Protein AF-A0A0F9SYS5-F1 (afdb_monomer)

Foldseek 3Di:
DDPPPPPDDDPVVVVVVVVPFDWDKDADPPVQQDDPPVPHLAHRFGMWTFTDDDPVQLVVLCVVQVVDPVSSLLSLLLSRTQDTPNHGDDPVVCRSVSNLVNGDPVVVVVSSVVSCVVPPDDPVVVVVVVVVDDDD

Secondary structure (DSSP, 8-state):
-------PPPHHHHHHHHHTS--EEEEPPGGGS-BTTBSTTPPP-SEEEE-PPPHHHHHHHHHHTTT-HHHHHHHHHHHHEEEETTEE--STTSHHHHHHHHS-HHHHHHHHHHHHHHHSPPHHHHHHHHHT----

Organism: NCBI:txid412755

Structure (mmCIF, N/CA/C/O backbone):
data_AF-A0A0F9SYS5-F1
#
_entry.id   AF-A0A0F9SYS5-F1
#
loop_
_atom_site.group_PDB
_atom_site.id
_atom_site.type_symbol
_atom_site.label_atom_id
_atom_site.label_alt_id
_atom_site.label_comp_id
_atom_site.label_asym_id
_atom_site.label_entity_id
_atom_site.label_seq_id
_atom_site.pdbx_PDB_ins_code
_atom_site.Cartn_x
_atom_site.Cartn_y
_atom_site.Cartn_z
_atom_site.occupancy
_atom_site.B_iso_or_equiv
_atom_site.auth_seq_id
_atom_site.auth_comp_id
_atom_site.auth_asym_id
_atom_site.auth_atom_id
_atom_site.pdbx_PDB_model_num
ATOM 1 N N . MET A 1 1 ? 9.905 25.099 32.622 1.00 42.09 1 MET A N 1
ATOM 2 C CA . MET A 1 1 ? 10.773 24.537 31.572 1.00 42.09 1 MET A CA 1
ATOM 3 C C . MET A 1 1 ? 10.284 23.122 31.366 1.00 42.09 1 MET A C 1
ATOM 5 O O . MET A 1 1 ? 10.475 22.310 32.256 1.00 42.09 1 MET A O 1
ATOM 9 N N . SER A 1 2 ? 9.485 22.895 30.324 1.00 46.66 2 SER A N 1
ATOM 10 C CA . SER A 1 2 ? 8.963 21.563 30.022 1.00 46.66 2 SER A CA 1
ATOM 11 C C . SER A 1 2 ? 10.102 20.717 29.480 1.00 46.66 2 SER A C 1
ATOM 13 O O . SER A 1 2 ? 10.680 21.074 28.455 1.00 46.66 2 SER A O 1
ATOM 15 N N . ASP A 1 3 ? 10.406 19.626 30.172 1.00 43.53 3 ASP A N 1
ATOM 16 C CA . ASP A 1 3 ? 11.254 18.565 29.654 1.00 43.53 3 ASP A CA 1
ATOM 17 C C . ASP A 1 3 ? 10.571 17.996 28.406 1.00 43.53 3 ASP A C 1
ATOM 19 O O . ASP A 1 3 ? 9.573 17.274 28.478 1.00 43.53 3 ASP A O 1
ATOM 23 N N . MET A 1 4 ? 11.076 18.394 27.237 1.00 43.03 4 MET A N 1
ATOM 24 C CA . MET A 1 4 ? 10.847 17.673 25.994 1.00 43.03 4 MET A CA 1
ATOM 25 C C . MET A 1 4 ? 11.467 16.294 26.192 1.00 43.03 4 MET A C 1
ATOM 27 O O . MET A 1 4 ? 12.683 16.137 26.117 1.00 43.03 4 MET A O 1
ATOM 31 N N . ILE A 1 5 ? 10.625 15.307 26.491 1.00 47.31 5 ILE A N 1
ATOM 32 C CA . ILE A 1 5 ? 11.006 13.903 26.406 1.00 47.31 5 ILE A CA 1
ATOM 33 C C . ILE A 1 5 ? 11.377 13.672 24.943 1.00 47.31 5 ILE A C 1
ATOM 35 O O . ILE A 1 5 ? 10.515 13.699 24.063 1.00 47.31 5 ILE A O 1
ATOM 39 N N . ASP A 1 6 ? 12.669 13.507 24.686 1.00 48.47 6 ASP A N 1
ATOM 40 C CA . ASP A 1 6 ? 13.177 13.039 23.407 1.00 48.47 6 ASP A CA 1
ATOM 41 C C . ASP A 1 6 ? 12.666 11.604 23.207 1.00 48.47 6 ASP A C 1
ATOM 43 O O . ASP A 1 6 ? 13.181 10.642 23.773 1.00 48.47 6 ASP A O 1
ATOM 47 N N . MET A 1 7 ? 11.547 11.481 22.489 1.00 48.03 7 MET A N 1
ATOM 48 C CA . MET A 1 7 ? 10.896 10.214 22.148 1.00 48.03 7 MET A CA 1
ATOM 49 C C . MET A 1 7 ? 11.448 9.641 20.837 1.00 48.03 7 MET A C 1
ATOM 51 O O . MET A 1 7 ? 10.697 9.025 20.077 1.00 48.03 7 MET A O 1
ATOM 55 N N . THR A 1 8 ? 12.726 9.856 20.521 1.00 57.19 8 THR A N 1
ATOM 56 C CA . THR A 1 8 ? 13.340 9.181 19.376 1.00 57.19 8 THR A CA 1
ATOM 57 C C . THR A 1 8 ? 13.521 7.692 19.706 1.00 57.19 8 THR A C 1
ATOM 59 O O . THR A 1 8 ? 14.192 7.341 20.678 1.00 57.19 8 THR A O 1
ATOM 62 N N . PRO A 1 9 ? 12.872 6.771 18.966 1.00 57.53 9 PRO A N 1
ATOM 63 C CA . PRO A 1 9 ? 13.038 5.34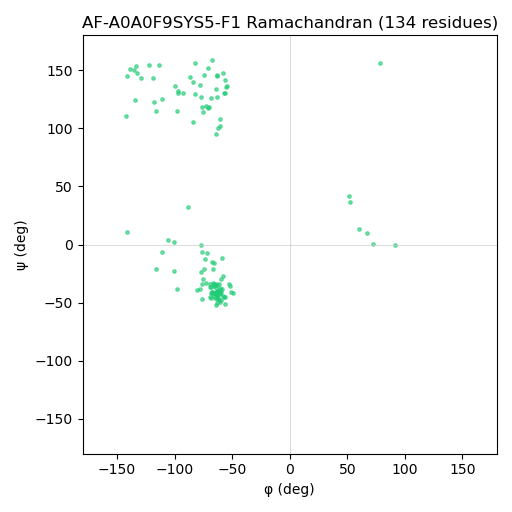5 19.213 1.00 57.53 9 PRO A CA 1
ATOM 64 C C . PRO A 1 9 ? 14.488 4.935 18.946 1.00 57.53 9 PRO A C 1
ATOM 66 O O . PRO A 1 9 ? 15.045 5.284 17.908 1.00 57.53 9 PRO A O 1
ATOM 69 N N . ASN A 1 10 ? 15.080 4.158 19.855 1.00 70.56 10 ASN A N 1
ATOM 70 C CA . ASN A 1 10 ? 16.386 3.538 19.643 1.00 70.56 10 ASN A CA 1
ATOM 71 C C . ASN A 1 10 ? 16.356 2.688 18.356 1.00 70.56 10 ASN A C 1
ATOM 73 O O . ASN A 1 10 ? 15.462 1.855 18.187 1.00 70.56 10 ASN A O 1
ATOM 77 N N . GLU A 1 11 ? 17.335 2.868 17.465 1.00 58.25 11 GLU A N 1
ATOM 78 C CA . GLU A 1 11 ? 17.442 2.160 16.178 1.00 58.25 11 GLU A CA 1
ATOM 79 C C . GLU A 1 11 ? 17.365 0.633 16.337 1.00 58.25 11 GLU A C 1
ATOM 81 O O . GLU A 1 11 ? 16.763 -0.054 15.511 1.00 58.25 11 GLU A O 1
ATOM 86 N N . ALA A 1 12 ? 17.894 0.094 17.442 1.00 58.75 12 ALA A N 1
ATOM 87 C CA . ALA A 1 12 ? 17.821 -1.333 17.751 1.00 58.75 12 ALA A CA 1
ATOM 88 C C . ALA A 1 12 ? 16.382 -1.823 18.010 1.00 58.75 12 ALA A C 1
ATOM 90 O O . ALA A 1 12 ? 16.028 -2.939 17.623 1.00 58.75 12 ALA A O 1
ATOM 91 N N . ASP A 1 13 ? 15.535 -0.996 18.626 1.00 60.88 13 ASP A N 1
ATOM 92 C CA . ASP A 1 13 ? 14.129 -1.327 18.877 1.00 60.88 13 ASP A CA 1
ATOM 93 C C . ASP A 1 13 ? 13.289 -1.209 17.605 1.00 60.88 13 ASP A C 1
ATOM 95 O O . ASP A 1 13 ? 12.375 -2.011 17.396 1.00 60.88 13 ASP A O 1
ATOM 99 N N . VAL A 1 14 ? 13.622 -0.261 16.724 1.00 62.66 14 VAL A N 1
ATOM 100 C CA . VAL A 1 14 ? 13.013 -0.150 15.390 1.00 62.66 14 VAL A CA 1
ATOM 101 C C . VAL A 1 14 ? 13.360 -1.382 14.557 1.00 62.66 14 VAL A C 1
ATOM 103 O O . VAL A 1 14 ? 12.454 -2.078 14.100 1.00 62.66 14 VAL A O 1
ATOM 106 N N . ALA A 1 15 ? 14.644 -1.732 14.457 1.00 60.44 15 ALA A N 1
ATOM 107 C CA . ALA A 1 15 ? 15.106 -2.900 13.706 1.00 60.44 15 ALA A CA 1
ATOM 108 C C . ALA A 1 15 ? 14.512 -4.215 14.243 1.00 60.44 15 ALA A C 1
ATOM 110 O O . ALA A 1 15 ? 14.110 -5.090 13.474 1.00 60.44 15 ALA A O 1
ATOM 111 N N . ARG A 1 16 ? 14.388 -4.353 15.570 1.00 60.09 16 ARG A N 1
ATOM 112 C CA . ARG A 1 16 ? 13.781 -5.536 16.198 1.00 60.09 16 ARG A CA 1
ATOM 113 C C . ARG A 1 16 ? 12.275 -5.627 15.948 1.00 60.09 16 ARG A C 1
ATOM 115 O O . ARG A 1 16 ? 11.758 -6.730 15.776 1.00 60.09 16 ARG A O 1
ATOM 122 N N . ARG A 1 17 ? 11.566 -4.493 15.923 1.00 62.50 17 ARG A N 1
ATOM 123 C CA . ARG A 1 17 ? 10.143 -4.442 15.546 1.00 62.50 17 ARG A CA 1
ATOM 124 C C . ARG A 1 17 ? 9.956 -4.779 14.073 1.00 62.50 17 ARG A C 1
ATOM 126 O O . ARG A 1 17 ? 9.054 -5.544 13.755 1.00 62.50 17 ARG A O 1
ATOM 133 N N . GLU A 1 18 ? 10.820 -4.281 13.193 1.00 65.44 18 GLU A N 1
ATOM 134 C CA . GLU A 1 18 ? 10.784 -4.625 11.769 1.00 65.44 18 GLU A CA 1
ATOM 135 C C . GLU A 1 18 ? 11.052 -6.114 11.519 1.00 65.44 18 GLU A C 1
ATOM 137 O O . GLU A 1 18 ? 10.336 -6.732 10.733 1.00 65.44 18 GLU A O 1
ATOM 142 N N . ALA A 1 19 ? 12.003 -6.719 12.237 1.00 64.62 19 ALA A N 1
ATOM 143 C CA . ALA A 1 19 ? 12.356 -8.133 12.087 1.00 64.62 19 ALA A CA 1
ATOM 144 C C . ALA A 1 19 ? 11.251 -9.117 12.524 1.00 64.62 19 ALA A C 1
ATOM 146 O O . ALA A 1 19 ? 11.260 -10.269 12.097 1.00 64.62 19 ALA A O 1
ATOM 147 N N . ASN A 1 20 ? 10.302 -8.681 13.359 1.00 76.50 20 ASN A N 1
ATOM 148 C CA . ASN A 1 20 ? 9.261 -9.540 13.935 1.00 76.50 20 ASN A CA 1
ATOM 149 C C . ASN A 1 20 ? 7.864 -9.340 13.325 1.00 76.50 20 ASN A C 1
ATOM 151 O O . ASN A 1 20 ? 6.902 -9.947 13.800 1.00 76.50 20 ASN A O 1
ATOM 155 N N . ARG A 1 21 ? 7.712 -8.497 12.298 1.00 87.00 21 ARG A N 1
ATOM 156 C CA . ARG A 1 21 ? 6.403 -8.271 11.667 1.00 87.00 21 ARG A CA 1
ATOM 157 C C . ARG A 1 21 ? 6.039 -9.408 10.722 1.00 87.00 21 ARG A C 1
ATOM 159 O O . ARG A 1 21 ? 6.858 -9.860 9.923 1.00 87.00 21 ARG A O 1
ATOM 166 N N . ALA A 1 22 ? 4.780 -9.835 10.786 1.00 92.56 22 ALA A N 1
ATOM 167 C CA . ALA A 1 22 ? 4.226 -10.760 9.812 1.00 92.56 22 ALA A CA 1
ATOM 168 C C . ALA A 1 22 ? 4.220 -10.103 8.424 1.00 92.56 22 ALA A C 1
ATOM 170 O O . ALA A 1 22 ? 3.693 -9.002 8.252 1.00 92.56 22 ALA A O 1
ATOM 171 N N . VAL A 1 23 ? 4.808 -10.785 7.438 1.00 95.56 23 VAL A N 1
ATOM 172 C CA . VAL A 1 23 ? 4.772 -10.363 6.036 1.00 95.56 23 VAL A CA 1
ATOM 173 C C . VAL A 1 23 ? 3.672 -11.137 5.320 1.00 95.56 23 VAL A C 1
ATOM 175 O O . VAL A 1 23 ? 3.754 -12.352 5.141 1.00 95.56 23 VAL A O 1
ATOM 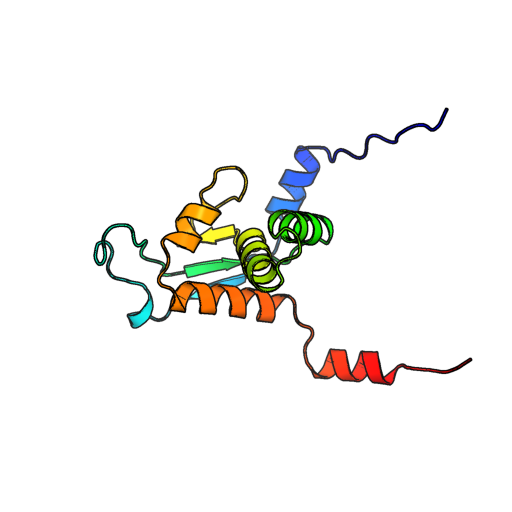178 N N . TYR A 1 24 ? 2.649 -10.419 4.877 1.00 97.38 24 TYR A N 1
ATOM 179 C CA . TYR A 1 24 ? 1.551 -10.939 4.078 1.00 97.38 24 TYR A CA 1
ATOM 180 C C . TYR A 1 24 ? 1.962 -10.954 2.604 1.00 97.38 24 TYR A C 1
ATOM 182 O O . TYR A 1 24 ? 2.048 -9.907 1.958 1.00 97.38 24 T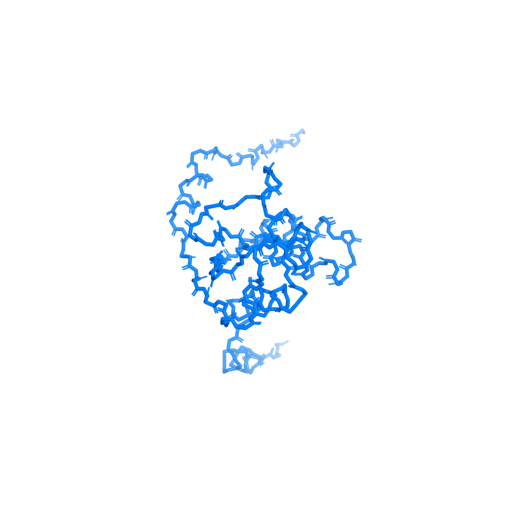YR A O 1
ATOM 190 N N . THR A 1 25 ? 2.251 -12.140 2.065 1.00 97.75 25 THR A N 1
ATOM 191 C CA . THR A 1 25 ? 2.701 -12.299 0.675 1.00 97.75 25 THR A CA 1
ATOM 192 C C . THR A 1 25 ? 1.541 -12.567 -0.280 1.00 97.75 25 THR A C 1
ATOM 194 O O . THR A 1 25 ? 0.764 -13.505 -0.096 1.00 97.75 25 THR A O 1
ATOM 197 N N . PHE A 1 26 ? 1.487 -11.809 -1.373 1.00 98.12 26 PHE A N 1
ATOM 198 C CA . PHE A 1 26 ? 0.506 -11.954 -2.446 1.00 98.12 26 PHE A CA 1
ATOM 199 C C . PHE A 1 26 ? 1.201 -12.283 -3.765 1.00 98.12 26 PHE A C 1
ATOM 201 O O . PHE A 1 26 ? 2.284 -11.773 -4.060 1.00 98.12 26 PHE A O 1
ATOM 208 N N . LYS A 1 27 ? 0.562 -13.127 -4.580 1.00 98.06 27 LYS A N 1
ATOM 209 C CA . LYS A 1 27 ? 1.025 -13.466 -5.932 1.00 98.06 27 LYS A CA 1
ATOM 210 C C . LYS A 1 27 ? 0.296 -12.613 -6.964 1.00 98.06 27 LYS A C 1
ATOM 212 O O . LYS A 1 27 ? -0.932 -12.547 -6.952 1.00 98.06 27 LYS A O 1
ATOM 217 N N . ILE A 1 28 ? 1.044 -12.028 -7.892 1.00 96.75 28 ILE A N 1
ATOM 218 C CA . ILE A 1 28 ? 0.486 -11.297 -9.029 1.00 96.75 28 ILE A CA 1
ATOM 219 C C . ILE A 1 28 ? 0.093 -12.299 -10.129 1.00 96.75 28 ILE A C 1
ATOM 221 O O . ILE A 1 28 ? 0.918 -13.141 -10.510 1.00 96.75 28 ILE A O 1
ATOM 225 N N . PRO A 1 29 ? -1.143 -12.239 -10.669 1.00 95.25 29 PRO A N 1
ATOM 226 C CA . PRO A 1 29 ? -1.564 -13.086 -11.783 1.00 95.25 29 PRO A CA 1
ATOM 227 C C . PRO A 1 29 ? -0.609 -12.972 -12.974 1.00 95.25 29 PRO A C 1
ATOM 229 O O . PRO A 1 29 ? -0.242 -11.865 -13.353 1.00 95.25 29 PRO A O 1
ATOM 232 N N . LYS A 1 30 ? -0.241 -14.098 -13.605 1.00 91.94 30 LYS A N 1
ATOM 233 C CA . LYS A 1 30 ? 0.791 -14.146 -14.665 1.00 91.94 30 LYS A CA 1
ATOM 234 C C . LYS A 1 30 ? 0.601 -13.101 -15.773 1.00 91.94 30 LYS A C 1
ATOM 236 O O . LYS A 1 30 ? 1.561 -12.461 -16.172 1.00 91.94 30 LYS A O 1
ATOM 241 N N . HIS A 1 31 ? -0.637 -12.887 -16.217 1.00 89.56 31 HIS A N 1
ATOM 242 C CA . HIS A 1 31 ? -0.978 -11.926 -17.274 1.00 89.56 31 HIS A CA 1
ATOM 243 C C . HIS A 1 31 ? -0.875 -10.443 -16.848 1.00 89.56 31 HIS A C 1
ATOM 245 O O . HIS A 1 31 ? -1.032 -9.557 -17.684 1.00 89.56 31 HIS A O 1
ATOM 251 N N . LEU A 1 32 ? -0.643 -10.166 -15.560 1.00 90.50 32 LEU A N 1
ATOM 252 C CA . LEU A 1 32 ? -0.453 -8.826 -14.991 1.00 90.50 32 LEU A CA 1
ATOM 253 C C . LEU A 1 32 ? 0.979 -8.574 -14.510 1.00 90.50 32 LEU A C 1
ATOM 255 O O . LEU A 1 32 ? 1.280 -7.450 -14.127 1.00 90.50 32 LEU A O 1
ATOM 259 N N . GLN A 1 33 ? 1.861 -9.580 -14.525 1.00 89.75 33 GLN A N 1
ATOM 260 C CA . GLN A 1 33 ? 3.230 -9.437 -14.007 1.00 89.75 33 GLN A CA 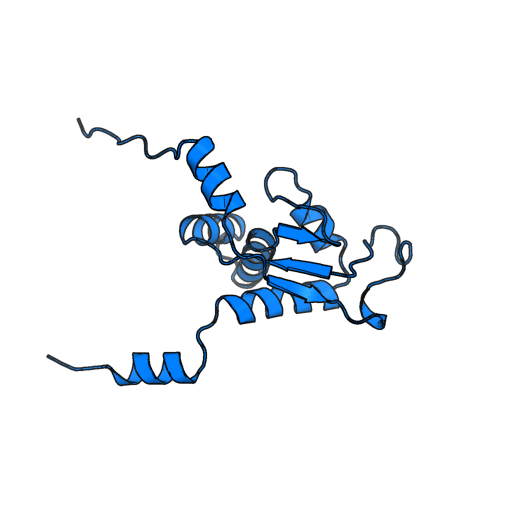1
ATOM 261 C C . GLN A 1 33 ? 4.078 -8.450 -14.821 1.00 89.75 33 GLN A C 1
ATOM 263 O O . GLN A 1 33 ? 5.107 -8.000 -14.328 1.00 89.75 33 GLN A O 1
ATOM 268 N N . GLY A 1 34 ? 3.636 -8.099 -16.032 1.00 74.38 34 GLY A N 1
ATOM 269 C CA . GLY A 1 34 ? 4.406 -7.326 -17.000 1.00 74.38 34 GLY A CA 1
ATOM 270 C C . GLY A 1 34 ? 5.438 -8.189 -17.726 1.00 74.38 34 GLY A C 1
ATOM 271 O O . GLY A 1 34 ? 5.862 -9.237 -17.235 1.00 74.38 34 GLY A O 1
ATOM 272 N N . GLU A 1 35 ? 5.836 -7.742 -18.912 1.00 67.69 35 GLU A N 1
ATOM 273 C CA . GLU A 1 35 ? 7.073 -8.192 -19.549 1.00 67.69 35 GLU A CA 1
ATOM 274 C C . GLU A 1 35 ? 8.208 -7.311 -19.025 1.00 67.69 35 GLU A C 1
ATOM 276 O O . GLU A 1 35 ? 7.993 -6.125 -18.772 1.00 67.69 35 GLU A O 1
ATOM 281 N N . THR A 1 36 ? 9.403 -7.875 -18.835 1.00 59.50 36 THR A N 1
ATOM 282 C CA . THR A 1 36 ? 10.545 -7.179 -18.215 1.00 59.50 36 THR A CA 1
ATOM 283 C C . THR A 1 36 ? 10.986 -5.909 -18.948 1.00 59.50 36 THR A C 1
ATOM 285 O O . THR A 1 36 ? 11.725 -5.132 -18.362 1.00 59.50 36 THR A O 1
ATOM 288 N N . ASP A 1 37 ? 10.505 -5.660 -20.172 1.00 56.09 37 ASP A N 1
ATOM 289 C CA . ASP A 1 37 ? 11.022 -4.599 -21.040 1.00 56.09 37 ASP A CA 1
ATOM 290 C C . ASP A 1 37 ? 9.945 -3.857 -21.856 1.00 56.09 37 ASP A C 1
ATOM 292 O O . ASP A 1 37 ? 10.286 -3.092 -22.760 1.00 56.09 37 ASP A O 1
ATOM 296 N N . ASN A 1 38 ? 8.644 -4.047 -21.577 1.00 48.78 38 ASN A N 1
ATOM 297 C CA . ASN A 1 38 ? 7.597 -3.438 -22.406 1.00 48.78 38 ASN A CA 1
ATOM 298 C C . ASN A 1 38 ? 6.369 -2.929 -21.617 1.00 48.78 38 ASN A C 1
ATOM 300 O O . ASN A 1 38 ? 5.571 -3.733 -21.122 1.00 48.78 38 ASN A O 1
ATOM 304 N N . PRO A 1 39 ? 6.149 -1.599 -21.527 1.00 56.91 39 PRO A N 1
ATOM 305 C CA . PRO A 1 39 ? 7.024 -0.503 -21.966 1.00 56.91 39 PRO A CA 1
ATOM 306 C C . PRO A 1 39 ? 8.327 -0.382 -21.143 1.00 56.91 39 PRO A C 1
ATOM 308 O O . PRO A 1 39 ? 8.362 -0.829 -19.992 1.00 56.91 39 PRO A O 1
ATOM 311 N N . PRO A 1 40 ? 9.377 0.261 -21.698 1.00 61.56 40 PRO A N 1
ATOM 312 C CA . PRO A 1 40 ? 10.644 0.478 -21.003 1.00 61.56 40 PRO A CA 1
ATOM 313 C C . PRO A 1 40 ? 10.437 1.195 -19.664 1.00 61.56 40 PRO A C 1
ATOM 315 O O . PRO A 1 40 ? 9.673 2.156 -19.565 1.00 61.56 40 PRO A O 1
ATOM 318 N N . GLY A 1 41 ? 11.122 0.706 -18.629 1.00 63.25 41 GLY A N 1
ATOM 319 C CA . GLY A 1 41 ? 11.038 1.235 -17.265 1.00 63.25 41 GLY A CA 1
ATOM 320 C C . GLY A 1 41 ? 9.987 0.570 -16.372 1.00 63.25 41 GLY A C 1
ATOM 321 O O . GLY A 1 41 ? 9.886 0.943 -15.203 1.00 63.25 41 GLY A O 1
ATOM 322 N N . ARG A 1 42 ? 9.225 -0.419 -16.868 1.00 72.69 42 ARG A N 1
ATOM 323 C CA . ARG A 1 42 ? 8.362 -1.233 -16.003 1.00 72.69 42 ARG A CA 1
ATOM 324 C C . ARG A 1 42 ? 9.116 -2.385 -15.361 1.00 72.69 42 ARG A C 1
ATOM 326 O O . ARG A 1 42 ? 9.922 -3.056 -15.993 1.00 72.69 42 ARG A O 1
ATOM 333 N N . ILE A 1 43 ? 8.810 -2.629 -14.094 1.00 81.81 43 ILE A N 1
ATOM 334 C CA . ILE A 1 43 ? 9.408 -3.710 -13.315 1.00 81.81 43 ILE A CA 1
ATOM 335 C C . ILE A 1 43 ? 8.451 -4.895 -13.347 1.00 81.81 43 ILE A C 1
ATOM 337 O O . ILE A 1 43 ? 7.261 -4.753 -13.060 1.00 81.81 43 ILE A O 1
ATOM 341 N N . ARG A 1 44 ? 8.975 -6.079 -13.674 1.00 90.12 44 ARG A N 1
ATOM 342 C CA . ARG A 1 44 ? 8.210 -7.320 -13.570 1.00 90.12 44 ARG A CA 1
ATOM 343 C C . ARG A 1 44 ? 7.987 -7.670 -12.099 1.00 90.12 44 ARG A C 1
ATOM 345 O O . ARG A 1 44 ? 8.951 -7.910 -11.371 1.00 90.12 44 ARG A O 1
ATOM 352 N N . ILE A 1 45 ? 6.729 -7.730 -11.667 1.00 92.88 45 ILE A N 1
ATOM 353 C CA . ILE A 1 45 ? 6.352 -8.042 -10.279 1.00 92.88 45 ILE A CA 1
ATOM 354 C C . ILE A 1 45 ? 5.561 -9.349 -10.255 1.00 92.88 45 ILE A C 1
ATOM 356 O O . ILE A 1 45 ? 4.453 -9.433 -10.777 1.00 92.88 45 ILE A O 1
ATOM 360 N N . GLU A 1 46 ? 6.134 -10.371 -9.630 1.00 95.75 46 GLU A N 1
ATOM 361 C CA . GLU A 1 46 ? 5.545 -11.697 -9.436 1.00 95.75 46 GLU A CA 1
ATOM 362 C C . GLU A 1 46 ? 4.910 -11.837 -8.052 1.00 95.75 46 GLU A C 1
ATOM 364 O O . GLU A 1 46 ? 3.847 -12.450 -7.915 1.00 95.75 46 GLU A O 1
ATOM 369 N N . THR A 1 47 ? 5.550 -11.264 -7.030 1.00 97.69 47 THR A N 1
ATOM 370 C CA . THR A 1 47 ? 5.062 -11.263 -5.649 1.00 97.69 47 THR A CA 1
ATOM 371 C C . THR A 1 47 ? 5.270 -9.912 -4.983 1.00 97.69 47 THR A C 1
ATOM 373 O O . THR A 1 47 ? 6.218 -9.187 -5.291 1.00 97.69 47 THR A O 1
ATOM 376 N N . VAL A 1 48 ? 4.390 -9.595 -4.038 1.00 98.00 48 VAL A N 1
ATOM 377 C CA . VAL A 1 48 ? 4.538 -8.460 -3.120 1.00 98.00 48 VAL A CA 1
ATOM 378 C C . VAL A 1 48 ? 4.332 -8.940 -1.689 1.00 98.00 48 VAL A C 1
ATOM 380 O O . VAL A 1 48 ? 3.513 -9.827 -1.451 1.00 98.00 48 VAL A O 1
ATOM 383 N N . GLY A 1 49 ? 5.084 -8.381 -0.748 1.00 97.88 49 GLY A N 1
ATOM 384 C CA . GLY A 1 49 ? 4.942 -8.623 0.685 1.00 97.88 49 GLY A CA 1
ATOM 385 C C . GLY A 1 49 ? 4.579 -7.329 1.393 1.00 97.88 49 GLY A C 1
ATOM 386 O O . GLY A 1 49 ? 5.304 -6.340 1.266 1.00 97.88 49 GLY A O 1
ATOM 387 N N . LEU A 1 50 ? 3.456 -7.337 2.107 1.00 97.75 50 LEU A N 1
ATOM 388 C CA . LEU A 1 50 ? 2.967 -6.197 2.875 1.00 97.75 50 LEU A CA 1
ATOM 389 C C . LEU A 1 50 ? 3.009 -6.498 4.375 1.00 97.75 50 LEU A C 1
ATOM 391 O O . LEU A 1 50 ? 2.936 -7.656 4.779 1.00 97.75 50 LEU A O 1
ATOM 395 N N . VAL A 1 51 ? 3.097 -5.456 5.190 1.00 96.12 51 VAL A N 1
ATOM 396 C CA . VAL A 1 51 ? 3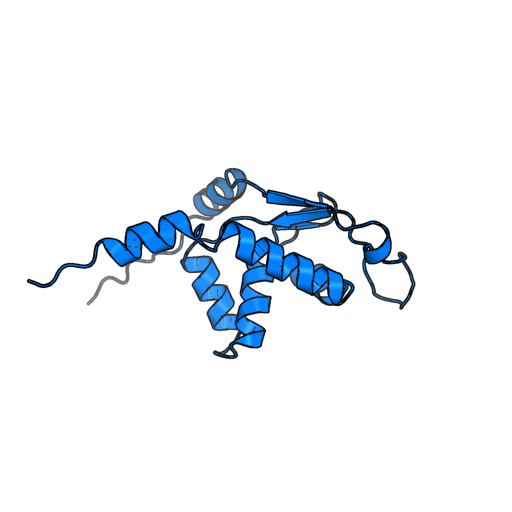.033 -5.531 6.656 1.00 96.12 51 VAL A CA 1
ATOM 397 C C . VAL A 1 51 ? 1.891 -4.662 7.184 1.00 96.12 51 VAL A C 1
ATOM 399 O O . VAL A 1 51 ? 1.493 -3.696 6.537 1.00 96.12 51 VAL A O 1
ATOM 402 N N . GLU A 1 52 ? 1.371 -4.995 8.364 1.00 95.06 52 GLU A N 1
ATOM 403 C CA . GLU A 1 52 ? 0.449 -4.121 9.106 1.00 95.06 52 GLU A CA 1
ATOM 404 C C . GLU A 1 52 ? 1.175 -2.886 9.604 1.00 95.06 52 GLU A C 1
ATOM 406 O O . GLU A 1 52 ? 2.184 -3.033 10.296 1.00 95.06 52 GLU A O 1
ATOM 411 N N . LEU A 1 53 ? 0.672 -1.697 9.285 1.00 93.62 53 LEU A N 1
ATOM 412 C CA . LEU A 1 53 ? 1.248 -0.431 9.713 1.00 93.62 53 LEU A CA 1
ATOM 413 C C . LEU A 1 53 ? 0.978 -0.136 11.185 1.00 93.62 53 LEU A C 1
ATOM 415 O O . LEU A 1 53 ? -0.073 -0.438 11.741 1.00 93.62 53 LEU A O 1
ATOM 419 N N . THR A 1 54 ? 1.946 0.517 11.811 1.00 91.94 54 THR A N 1
ATOM 420 C CA . THR A 1 54 ? 1.753 1.186 13.094 1.00 91.94 54 THR A CA 1
ATOM 421 C C . THR A 1 54 ? 1.136 2.567 12.876 1.00 91.94 54 THR A C 1
ATOM 423 O O . THR A 1 54 ? 1.355 3.191 11.839 1.00 91.94 54 THR A O 1
ATOM 426 N N . GLY A 1 55 ? 0.459 3.120 13.887 1.00 90.50 55 GLY A N 1
ATOM 427 C CA . GLY A 1 55 ? -0.124 4.467 13.775 1.00 90.50 55 GLY A CA 1
ATOM 428 C C . GLY A 1 55 ? 0.901 5.572 13.454 1.00 90.50 55 GLY A C 1
ATOM 429 O O . GLY A 1 55 ? 0.563 6.576 12.830 1.00 90.50 55 GLY A O 1
ATOM 430 N N . GLY A 1 56 ? 2.174 5.388 13.829 1.00 91.88 56 GLY A N 1
ATOM 431 C CA . GLY A 1 56 ? 3.255 6.307 13.455 1.00 91.88 56 GLY A CA 1
ATOM 432 C C . GLY A 1 56 ? 3.573 6.274 11.956 1.00 91.88 56 GLY A C 1
ATOM 433 O O . GLY A 1 56 ? 3.739 7.326 11.340 1.00 91.88 56 GLY A O 1
ATOM 434 N N . GLU A 1 57 ? 3.602 5.081 11.364 1.00 92.81 57 GLU A N 1
ATOM 435 C CA . GLU A 1 57 ? 3.805 4.883 9.923 1.00 92.81 57 GLU A CA 1
ATOM 436 C C . GLU A 1 57 ? 2.606 5.405 9.119 1.00 92.81 57 GLU A C 1
ATOM 438 O O . GLU A 1 57 ? 2.788 6.116 8.130 1.00 92.81 57 GLU A O 1
ATOM 443 N N . GLU A 1 58 ? 1.377 5.158 9.584 1.00 93.50 58 GLU A N 1
ATOM 444 C CA . GLU A 1 58 ? 0.159 5.708 8.970 1.00 93.50 58 GLU A CA 1
ATOM 445 C C . GLU A 1 58 ? 0.162 7.240 8.979 1.00 93.50 58 GLU A C 1
ATOM 447 O O . GLU A 1 58 ? -0.155 7.888 7.975 1.00 93.50 58 GLU A O 1
ATOM 452 N N . MET A 1 59 ? 0.582 7.840 10.096 1.00 92.88 59 MET A N 1
ATOM 453 C CA . MET A 1 59 ? 0.726 9.288 10.204 1.00 92.88 59 MET A CA 1
ATOM 454 C C . MET A 1 59 ? 1.813 9.816 9.261 1.00 92.88 59 MET A C 1
ATOM 456 O O . MET A 1 59 ? 1.618 10.853 8.623 1.00 92.88 59 MET A O 1
ATOM 460 N N . ALA A 1 60 ? 2.950 9.126 9.147 1.00 91.81 60 ALA A N 1
ATOM 461 C CA . ALA A 1 60 ? 4.028 9.506 8.235 1.00 91.81 60 ALA A CA 1
ATOM 462 C C . ALA A 1 60 ? 3.597 9.418 6.759 1.00 91.81 60 ALA A C 1
ATOM 464 O O . ALA A 1 60 ? 3.894 10.323 5.974 1.00 91.81 60 ALA A O 1
ATOM 465 N N . ALA A 1 61 ? 2.860 8.372 6.382 1.00 92.88 61 ALA A N 1
ATOM 466 C CA . ALA A 1 61 ? 2.258 8.225 5.058 1.00 92.88 61 ALA A CA 1
ATOM 467 C C . ALA A 1 61 ? 1.235 9.336 4.769 1.00 92.88 61 ALA A C 1
ATOM 469 O O . ALA A 1 61 ? 1.302 9.998 3.734 1.00 92.88 61 ALA A O 1
ATOM 470 N N . THR A 1 62 ? 0.348 9.621 5.723 1.00 92.50 62 THR A N 1
ATOM 471 C CA . THR A 1 62 ? -0.658 10.688 5.597 1.00 92.50 62 THR A CA 1
ATOM 472 C C . THR A 1 62 ? -0.011 12.067 5.436 1.00 92.50 62 THR A C 1
ATOM 474 O O . THR A 1 62 ? -0.451 12.871 4.615 1.00 92.50 62 THR A O 1
ATOM 477 N N . LYS A 1 63 ? 1.081 12.339 6.166 1.00 93.19 63 LYS A N 1
ATOM 478 C CA . LYS A 1 63 ? 1.855 13.584 6.026 1.00 93.19 63 LYS A CA 1
ATOM 479 C C . LYS A 1 63 ? 2.465 13.736 4.631 1.00 93.19 63 LYS A C 1
ATOM 481 O O . LYS A 1 63 ? 2.402 14.831 4.075 1.00 93.19 63 LYS A O 1
ATOM 486 N N . ARG A 1 64 ? 3.011 12.660 4.047 1.00 93.25 64 ARG A N 1
ATOM 487 C CA . ARG A 1 64 ? 3.538 12.674 2.666 1.00 93.25 64 ARG A CA 1
ATOM 488 C C . ARG A 1 64 ? 2.466 13.002 1.631 1.00 93.25 64 ARG A C 1
ATOM 490 O O . ARG A 1 64 ? 2.761 13.687 0.661 1.00 93.25 64 ARG A O 1
ATOM 497 N N . ALA A 1 65 ? 1.229 12.577 1.870 1.00 93.94 65 ALA A N 1
ATOM 498 C CA . ALA A 1 65 ? 0.104 12.832 0.979 1.00 93.94 65 ALA A CA 1
ATOM 499 C C . ALA A 1 65 ? -0.456 14.265 1.035 1.00 93.94 65 ALA A C 1
ATOM 501 O O . ALA A 1 65 ? -1.333 14.595 0.243 1.00 93.94 65 ALA A O 1
ATOM 502 N N . GLN A 1 66 ? 0.011 15.121 1.953 1.00 92.88 66 GLN A N 1
ATOM 503 C CA . GLN A 1 66 ? -0.399 16.532 2.048 1.00 92.88 66 GLN A CA 1
ATOM 504 C C . GLN A 1 66 ? -1.929 16.751 2.103 1.00 92.88 66 GLN A C 1
ATOM 506 O O . GLN A 1 66 ? -2.443 17.733 1.573 1.00 92.88 66 GLN A O 1
ATOM 511 N N . ASN A 1 67 ? -2.659 15.856 2.780 1.00 84.31 67 ASN A N 1
ATOM 512 C CA . ASN A 1 67 ? -4.131 15.829 2.867 1.00 84.31 67 ASN A CA 1
ATOM 513 C C . ASN A 1 67 ? -4.879 15.519 1.554 1.00 84.31 67 ASN A C 1
ATOM 515 O O . ASN A 1 67 ? -6.107 15.614 1.525 1.00 84.31 67 ASN A O 1
ATOM 519 N N . ASP A 1 68 ? -4.194 15.107 0.486 1.00 94.38 68 ASP A N 1
ATOM 520 C CA . ASP A 1 68 ? -4.857 14.544 -0.689 1.00 94.38 68 ASP A CA 1
ATOM 521 C C . ASP A 1 68 ? -5.293 13.101 -0.385 1.00 94.38 68 ASP A C 1
ATOM 523 O O . ASP A 1 68 ? -4.476 12.228 -0.087 1.00 94.38 68 ASP A O 1
ATOM 527 N N . LEU A 1 69 ? -6.604 12.848 -0.436 1.00 89.56 69 LEU A N 1
ATOM 528 C CA . LEU A 1 69 ? -7.185 11.546 -0.091 1.00 89.56 69 LEU A CA 1
ATOM 529 C C . LEU A 1 69 ? -6.730 10.425 -1.033 1.00 89.56 69 LEU A C 1
ATOM 531 O O . LEU A 1 69 ? -6.585 9.281 -0.601 1.00 89.56 69 LEU A O 1
ATOM 535 N N . ILE A 1 70 ? -6.522 10.732 -2.313 1.00 89.94 70 ILE A N 1
ATOM 536 C CA . ILE A 1 70 ? -6.100 9.750 -3.313 1.00 89.94 70 ILE A CA 1
ATOM 537 C C . ILE A 1 70 ? -4.613 9.451 -3.119 1.00 89.94 70 ILE A C 1
ATOM 539 O O . ILE A 1 70 ? -4.231 8.281 -3.037 1.00 89.94 70 ILE A O 1
ATOM 543 N N . ALA A 1 71 ? -3.786 10.487 -2.973 1.00 92.69 71 ALA A N 1
ATOM 544 C CA . ALA A 1 71 ? -2.371 10.337 -2.650 1.00 92.69 71 ALA A CA 1
ATOM 545 C C . ALA A 1 71 ? -2.183 9.584 -1.325 1.00 92.69 71 ALA A C 1
ATOM 547 O O . ALA A 1 71 ? -1.330 8.707 -1.240 1.00 92.69 71 ALA A O 1
ATOM 548 N N . GLY A 1 72 ? -3.040 9.834 -0.331 1.00 94.44 72 GLY A N 1
ATOM 549 C CA . GLY A 1 72 ? -3.026 9.159 0.968 1.00 94.44 72 GLY A CA 1
ATOM 550 C C . GLY A 1 72 ? -3.130 7.647 0.845 1.00 94.44 72 GLY A C 1
ATOM 551 O O . GLY A 1 72 ? -2.341 6.922 1.445 1.00 94.44 72 GLY A O 1
ATOM 552 N N . GLN A 1 73 ? -4.039 7.155 0.002 1.00 93.81 73 GLN A N 1
ATOM 553 C CA . GLN A 1 73 ? -4.175 5.714 -0.222 1.00 93.81 73 GLN A CA 1
ATOM 554 C C . GLN A 1 73 ? -2.937 5.105 -0.888 1.00 93.81 73 GLN A C 1
ATOM 556 O O . GLN A 1 73 ? -2.574 3.969 -0.579 1.00 93.81 73 GLN A O 1
ATOM 561 N N . PHE A 1 74 ? -2.278 5.845 -1.783 1.00 95.62 74 PHE A N 1
ATOM 562 C CA . PHE A 1 74 ? -1.020 5.400 -2.377 1.00 95.62 74 PHE A CA 1
ATOM 563 C C . PHE A 1 74 ? 0.115 5.382 -1.355 1.00 95.62 74 PHE A C 1
ATOM 565 O O . PHE A 1 74 ? 0.831 4.388 -1.274 1.00 95.62 74 PHE A O 1
ATOM 572 N N . GLU A 1 75 ? 0.269 6.438 -0.558 1.00 96.56 75 GLU A N 1
ATOM 573 C CA . GLU A 1 75 ? 1.323 6.517 0.456 1.00 96.56 75 GLU A CA 1
ATOM 574 C C . GLU A 1 75 ? 1.166 5.440 1.534 1.00 96.56 75 GLU A C 1
ATOM 576 O O . GLU A 1 75 ? 2.160 4.826 1.913 1.00 96.56 75 GLU A O 1
ATOM 581 N N . LEU A 1 76 ? -0.063 5.145 1.972 1.00 96.56 76 LEU A N 1
ATOM 582 C CA . LEU A 1 76 ? -0.340 4.060 2.921 1.00 96.56 76 LEU A CA 1
ATOM 583 C C . LEU A 1 76 ? 0.030 2.689 2.339 1.00 96.56 76 LEU A C 1
ATOM 585 O O . LEU A 1 76 ? 0.728 1.903 2.978 1.00 96.56 76 LEU A O 1
ATOM 589 N N . ALA A 1 77 ? -0.375 2.416 1.096 1.00 97.25 77 ALA A N 1
ATOM 590 C CA . ALA A 1 77 ? -0.038 1.161 0.430 1.00 97.25 77 ALA A CA 1
ATOM 591 C C . ALA A 1 77 ? 1.478 1.009 0.205 1.00 97.25 77 ALA A C 1
ATOM 593 O O . ALA A 1 77 ? 2.012 -0.090 0.353 1.00 97.25 77 ALA A O 1
ATOM 594 N N . LYS A 1 78 ? 2.176 2.104 -0.127 1.00 96.94 78 LYS A N 1
ATOM 595 C CA . LYS A 1 78 ? 3.639 2.140 -0.261 1.00 96.94 78 LYS A CA 1
ATOM 596 C C . LYS A 1 78 ? 4.339 1.912 1.074 1.00 96.94 78 LYS A C 1
ATOM 598 O O . LYS A 1 78 ? 5.269 1.121 1.129 1.00 96.94 78 LYS A O 1
ATOM 603 N N . GLU A 1 79 ? 3.880 2.551 2.144 1.00 96.25 79 GLU A N 1
ATOM 604 C CA . GLU A 1 79 ? 4.471 2.379 3.474 1.00 96.25 79 GLU A CA 1
ATOM 605 C C . GLU A 1 79 ? 4.334 0.939 3.986 1.00 96.25 79 GLU A C 1
ATOM 607 O O . GLU A 1 79 ? 5.234 0.402 4.637 1.00 96.25 79 GLU A O 1
ATOM 612 N N . ALA A 1 80 ? 3.223 0.282 3.645 1.00 96.69 80 ALA A N 1
ATOM 613 C CA . ALA A 1 80 ? 2.997 -1.119 3.979 1.00 96.69 80 ALA A CA 1
ATOM 614 C C . ALA A 1 80 ? 3.825 -2.083 3.117 1.00 96.69 80 ALA A C 1
ATOM 616 O O . ALA A 1 80 ? 4.024 -3.232 3.514 1.00 96.69 80 ALA A O 1
ATOM 617 N N . LEU A 1 81 ? 4.303 -1.659 1.943 1.00 97.00 81 LEU A N 1
ATOM 618 C CA . LEU A 1 81 ? 5.048 -2.506 1.016 1.00 97.00 81 LEU A CA 1
ATOM 619 C C . LEU A 1 81 ? 6.474 -2.729 1.528 1.00 97.00 81 LEU A C 1
ATOM 621 O O . LEU A 1 81 ? 7.283 -1.808 1.575 1.00 97.00 81 LEU A O 1
ATOM 625 N N . ARG A 1 82 ? 6.795 -3.979 1.876 1.00 95.75 82 ARG A N 1
ATOM 626 C CA . ARG A 1 82 ? 8.092 -4.351 2.460 1.00 95.75 82 ARG A CA 1
ATOM 627 C C . ARG A 1 82 ? 8.909 -5.289 1.586 1.00 95.75 82 ARG A C 1
ATOM 629 O O . ARG A 1 82 ? 10.121 -5.379 1.757 1.00 95.75 82 ARG A O 1
ATOM 636 N N . GLN A 1 83 ? 8.265 -6.001 0.660 1.00 97.12 83 GLN A N 1
ATOM 637 C CA . GLN A 1 83 ? 8.952 -6.898 -0.266 1.00 97.12 83 GLN A CA 1
ATOM 638 C C . GLN A 1 83 ? 8.357 -6.862 -1.673 1.00 97.12 83 GLN A C 1
ATOM 640 O O . GLN A 1 83 ? 7.141 -6.791 -1.846 1.00 97.12 83 GLN A O 1
ATOM 645 N N . VAL A 1 84 ? 9.219 -7.011 -2.678 1.00 96.19 84 VAL A N 1
ATOM 646 C CA . VAL A 1 84 ? 8.863 -7.208 -4.089 1.00 96.19 84 VAL A CA 1
ATOM 647 C C . VAL A 1 84 ? 9.724 -8.336 -4.647 1.00 96.19 84 VAL A C 1
ATOM 649 O O . VAL A 1 84 ? 10.947 -8.295 -4.543 1.00 96.19 84 VAL A O 1
ATOM 652 N N . ASN A 1 85 ? 9.105 -9.374 -5.215 1.00 95.25 85 ASN A N 1
ATOM 653 C CA . ASN A 1 85 ? 9.795 -10.588 -5.681 1.00 95.25 85 ASN A CA 1
ATOM 654 C C . ASN A 1 85 ? 10.713 -11.201 -4.605 1.00 95.25 85 ASN A C 1
ATOM 656 O O . ASN A 1 85 ? 11.844 -11.599 -4.887 1.00 95.25 85 ASN A O 1
ATOM 660 N N . ASN A 1 86 ? 10.232 -11.232 -3.357 1.00 92.69 86 ASN A N 1
ATOM 661 C CA . ASN A 1 86 ? 10.963 -11.675 -2.160 1.00 92.69 86 ASN A CA 1
ATOM 662 C C . ASN A 1 86 ? 12.235 -10.866 -1.834 1.00 92.69 86 ASN A C 1
ATOM 664 O O . ASN A 1 86 ? 13.039 -11.298 -1.010 1.00 92.69 86 ASN A O 1
ATOM 668 N N . LYS A 1 87 ? 12.431 -9.700 -2.460 1.00 93.94 87 LYS A N 1
ATOM 669 C CA . LYS A 1 87 ? 13.501 -8.758 -2.119 1.00 93.94 87 LYS A CA 1
ATOM 670 C C . LYS A 1 87 ? 12.939 -7.643 -1.242 1.00 93.94 87 LYS A C 1
ATOM 672 O O . LYS A 1 87 ? 11.846 -7.165 -1.550 1.00 93.94 87 LYS A O 1
ATOM 677 N N . PRO A 1 88 ? 13.643 -7.240 -0.173 1.00 94.62 88 PRO A N 1
ATOM 678 C CA . PRO A 1 88 ? 13.202 -6.138 0.666 1.00 94.62 88 PRO A CA 1
ATOM 679 C C . PRO A 1 88 ? 13.157 -4.834 -0.134 1.00 94.62 88 PRO A C 1
ATOM 681 O O . PRO A 1 88 ? 13.984 -4.615 -1.020 1.00 94.62 88 PRO A O 1
ATOM 684 N N . VAL A 1 89 ? 12.178 -3.995 0.188 1.00 95.19 89 VAL A N 1
ATOM 685 C CA . VAL A 1 89 ? 12.072 -2.613 -0.282 1.00 95.19 89 VAL A CA 1
ATOM 686 C C . VAL A 1 89 ? 11.767 -1.711 0.907 1.00 95.19 89 VAL A C 1
ATOM 688 O O . VAL A 1 89 ? 11.099 -2.126 1.859 1.00 95.19 89 VAL A O 1
ATOM 691 N N . HIS A 1 90 ? 12.260 -0.482 0.849 1.00 91.44 90 HIS A N 1
ATOM 692 C CA . HIS A 1 90 ? 12.113 0.513 1.897 1.00 91.44 90 HIS A CA 1
ATOM 693 C C . HIS A 1 90 ? 11.699 1.876 1.332 1.00 91.44 90 HIS A C 1
ATOM 695 O O . HIS A 1 90 ? 11.947 2.211 0.173 1.00 91.44 90 HIS A O 1
ATOM 701 N N . SER A 1 91 ? 11.031 2.675 2.163 1.00 88.00 91 SER A N 1
ATOM 702 C CA . SER A 1 91 ? 10.665 4.051 1.819 1.00 88.00 91 SER A CA 1
ATOM 703 C C . SER A 1 91 ? 11.863 5.004 1.895 1.00 88.00 91 SER A C 1
ATOM 705 O O . SER A 1 91 ? 11.930 5.961 1.130 1.00 88.00 91 SER A O 1
ATOM 707 N N . TRP A 1 92 ? 12.840 4.733 2.768 1.00 86.44 92 TRP A N 1
ATOM 708 C CA . TRP A 1 92 ? 13.994 5.612 2.994 1.00 86.44 92 TRP A CA 1
ATOM 709 C C . TRP A 1 92 ? 15.076 5.541 1.901 1.00 86.44 92 TRP A C 1
ATOM 711 O O . TRP A 1 92 ? 15.817 6.507 1.738 1.00 86.44 92 TRP A O 1
ATOM 721 N N . ASP A 1 93 ? 15.170 4.442 1.142 1.00 89.56 93 ASP A N 1
ATOM 722 C CA . ASP A 1 93 ? 16.123 4.284 0.027 1.00 89.56 93 ASP A CA 1
ATOM 723 C C . ASP A 1 93 ? 15.484 4.512 -1.356 1.00 89.56 93 ASP A C 1
ATOM 725 O O . ASP A 1 93 ? 16.144 4.360 -2.385 1.00 89.56 93 ASP A O 1
ATOM 729 N N . GLY A 1 94 ? 14.192 4.863 -1.394 1.00 90.62 94 GLY A N 1
ATOM 730 C CA . GLY A 1 94 ? 13.426 5.078 -2.623 1.00 90.62 94 GLY A CA 1
ATOM 731 C C . GLY A 1 94 ? 13.073 3.803 -3.401 1.00 90.62 94 GLY A C 1
ATOM 732 O O . GLY A 1 94 ? 12.406 3.890 -4.437 1.00 90.62 94 GLY A O 1
ATOM 733 N N . SER A 1 95 ? 13.457 2.612 -2.927 1.00 94.25 95 SER A N 1
ATOM 734 C CA . SER A 1 95 ? 13.175 1.350 -3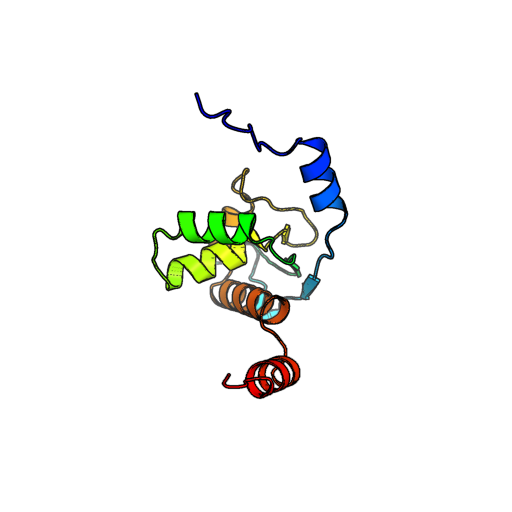.626 1.00 94.25 95 SER A CA 1
ATOM 735 C C . SER A 1 95 ? 11.679 1.027 -3.674 1.00 94.25 95 SER A C 1
ATOM 737 O O . SER A 1 95 ? 11.201 0.493 -4.680 1.00 94.25 95 SER A O 1
ATOM 739 N N . VAL A 1 96 ? 10.913 1.412 -2.643 1.00 95.69 96 VAL A N 1
ATOM 740 C CA . VAL A 1 96 ? 9.442 1.320 -2.649 1.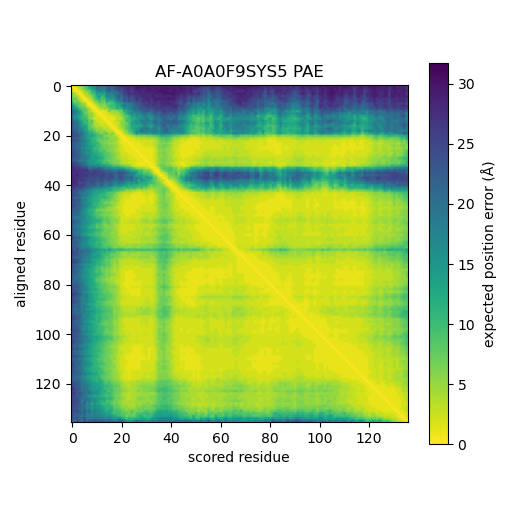00 95.69 96 VAL A CA 1
ATOM 741 C C . VAL A 1 96 ? 8.846 2.171 -3.766 1.00 95.69 96 VAL A C 1
ATOM 743 O O . VAL A 1 96 ? 8.008 1.680 -4.521 1.00 95.69 96 VAL A O 1
ATOM 746 N N . ASP A 1 97 ? 9.284 3.424 -3.910 1.00 94.31 97 ASP A N 1
ATOM 747 C CA . ASP A 1 97 ? 8.766 4.320 -4.946 1.00 94.31 97 ASP A CA 1
ATOM 748 C C . ASP A 1 97 ? 9.133 3.822 -6.343 1.00 94.31 97 ASP A C 1
ATOM 750 O O . ASP A 1 97 ? 8.286 3.819 -7.239 1.00 94.31 97 ASP A O 1
ATOM 754 N N . GLN A 1 98 ? 10.363 3.339 -6.527 1.00 92.56 98 GLN A N 1
ATOM 755 C CA . GLN A 1 98 ? 10.796 2.746 -7.788 1.00 92.56 98 GLN A CA 1
ATOM 756 C C . GLN A 1 98 ? 9.937 1.527 -8.152 1.00 92.56 98 GLN A C 1
ATOM 758 O O . GLN A 1 98 ? 9.436 1.439 -9.276 1.00 92.56 98 GLN A O 1
ATOM 763 N N . ALA A 1 99 ? 9.720 0.611 -7.204 1.00 93.62 99 ALA A N 1
ATOM 764 C CA . ALA A 1 99 ? 8.906 -0.578 -7.423 1.00 93.62 99 ALA A CA 1
ATOM 765 C C . ALA A 1 99 ? 7.437 -0.234 -7.702 1.00 93.62 99 ALA A C 1
ATOM 767 O O . ALA A 1 99 ? 6.843 -0.758 -8.646 1.00 93.62 99 ALA A O 1
ATOM 768 N N . PHE A 1 100 ? 6.850 0.665 -6.911 1.00 94.12 100 PHE A N 1
ATOM 769 C CA . PHE A 1 100 ? 5.440 1.023 -7.015 1.00 94.12 100 PHE A CA 1
ATOM 770 C C . PHE A 1 100 ? 5.142 1.808 -8.300 1.00 94.12 100 PHE A C 1
ATOM 772 O O . PHE A 1 100 ? 4.196 1.487 -9.027 1.00 94.12 100 PHE A O 1
ATOM 779 N N . ASN A 1 101 ? 5.972 2.797 -8.638 1.00 91.94 101 ASN A N 1
ATOM 780 C CA . ASN A 1 101 ? 5.792 3.611 -9.843 1.00 91.94 101 ASN A CA 1
ATOM 781 C C . ASN A 1 101 ? 6.129 2.831 -11.122 1.00 91.94 101 ASN A C 1
ATOM 783 O O . ASN A 1 101 ? 5.457 3.016 -12.140 1.00 91.94 101 ASN A O 1
ATOM 787 N N . GLY A 1 102 ? 7.102 1.915 -11.052 1.00 90.12 102 GLY A N 1
ATOM 788 C CA . GLY A 1 102 ? 7.462 1.002 -12.139 1.00 90.12 102 GLY A CA 1
ATOM 789 C C . GLY A 1 102 ? 6.456 -0.133 -12.374 1.00 90.12 102 GLY A C 1
ATOM 790 O O . GLY A 1 102 ? 6.523 -0.805 -13.403 1.00 90.12 102 GLY A O 1
ATOM 791 N N . ALA A 1 103 ? 5.512 -0.365 -11.459 1.00 91.00 103 ALA A N 1
ATOM 792 C CA . ALA A 1 103 ? 4.490 -1.396 -11.614 1.00 91.00 103 ALA A CA 1
ATOM 793 C C . ALA A 1 103 ? 3.446 -1.038 -12.692 1.00 91.00 103 ALA A C 1
ATOM 795 O O . ALA A 1 103 ? 3.121 0.132 -12.918 1.00 91.00 103 ALA A O 1
ATOM 796 N N . ASP A 1 104 ? 2.844 -2.055 -13.324 1.00 91.25 104 ASP A N 1
ATOM 797 C CA . ASP A 1 104 ? 1.631 -1.862 -14.133 1.00 91.25 104 ASP A CA 1
ATOM 798 C C . ASP A 1 104 ? 0.531 -1.196 -13.274 1.00 91.25 104 ASP A C 1
ATOM 800 O O . ASP A 1 104 ? 0.380 -1.549 -12.098 1.00 91.25 104 ASP A O 1
ATOM 804 N N . PRO A 1 105 ? -0.272 -0.260 -13.819 1.00 91.94 105 PRO A N 1
ATOM 805 C CA . PRO A 1 105 ? -1.335 0.394 -13.056 1.00 91.94 105 PRO A CA 1
ATOM 806 C C . PRO A 1 105 ? -2.287 -0.584 -12.354 1.00 91.94 105 PRO A C 1
ATOM 808 O O . PRO A 1 105 ? -2.703 -0.328 -11.226 1.00 91.94 105 PRO A O 1
ATOM 811 N N . ARG A 1 106 ? -2.583 -1.734 -12.974 1.00 93.88 106 ARG A N 1
ATOM 812 C CA . ARG A 1 106 ? -3.433 -2.775 -12.378 1.00 93.88 106 ARG A CA 1
ATOM 813 C C . ARG A 1 106 ? -2.741 -3.462 -11.206 1.00 93.88 106 ARG A C 1
ATOM 815 O O . ARG A 1 106 ? -3.405 -3.811 -10.237 1.00 93.88 106 ARG A O 1
ATOM 822 N N . VAL A 1 107 ? -1.418 -3.623 -11.260 1.00 94.88 107 VAL A N 1
ATOM 823 C CA . VAL A 1 107 ? -0.630 -4.144 -10.134 1.00 94.88 107 VAL A CA 1
ATOM 824 C C . VAL A 1 107 ? -0.635 -3.152 -8.974 1.00 94.88 107 VAL A C 1
ATOM 826 O O . VAL A 1 107 ? -0.850 -3.575 -7.842 1.00 94.88 107 VAL A O 1
ATOM 829 N N . ARG A 1 108 ? -0.522 -1.839 -9.227 1.00 95.31 108 ARG A N 1
ATOM 830 C CA . ARG A 1 108 ? -0.702 -0.825 -8.168 1.00 95.31 108 ARG A CA 1
ATOM 831 C C . ARG A 1 108 ? -2.070 -0.939 -7.499 1.00 95.31 108 ARG A C 1
ATOM 833 O O . ARG A 1 108 ? -2.145 -0.955 -6.274 1.00 95.31 108 ARG A O 1
ATOM 840 N N . THR A 1 109 ? -3.139 -1.093 -8.282 1.00 95.94 109 THR A N 1
ATOM 841 C CA . THR A 1 109 ? -4.487 -1.324 -7.739 1.00 95.94 109 THR A CA 1
ATOM 842 C C . THR A 1 109 ? -4.558 -2.602 -6.895 1.00 95.94 109 THR A C 1
ATOM 844 O O . THR A 1 109 ? -5.170 -2.591 -5.830 1.00 95.94 109 THR A O 1
ATOM 847 N N . LEU A 1 110 ? -3.909 -3.694 -7.317 1.00 97.56 110 LEU A N 1
ATOM 848 C CA . LEU A 1 110 ? -3.833 -4.921 -6.515 1.00 97.56 110 LEU A CA 1
ATOM 849 C C . LEU A 1 110 ? -3.095 -4.704 -5.189 1.00 97.56 110 LEU A C 1
ATOM 851 O O . LEU A 1 110 ? -3.563 -5.195 -4.166 1.00 97.56 110 LEU A O 1
ATOM 855 N N . ILE A 1 111 ? -1.992 -3.949 -5.184 1.00 97.38 111 ILE A N 1
ATOM 856 C CA . ILE A 1 111 ? -1.248 -3.612 -3.960 1.00 97.38 111 ILE A CA 1
ATOM 857 C C . ILE A 1 111 ? -2.125 -2.784 -3.009 1.00 97.38 111 ILE A C 1
ATOM 859 O O . ILE A 1 111 ? -2.201 -3.096 -1.823 1.00 97.38 111 ILE A O 1
ATOM 863 N N . MET A 1 112 ? -2.853 -1.786 -3.520 1.00 97.38 112 MET A N 1
ATOM 864 C CA . MET A 1 112 ? -3.794 -0.998 -2.711 1.00 97.38 112 MET A CA 1
ATOM 865 C C . MET A 1 112 ? -4.910 -1.862 -2.110 1.00 97.38 112 MET A C 1
ATOM 867 O O . MET A 1 112 ? -5.262 -1.704 -0.943 1.00 97.38 112 MET A O 1
ATOM 871 N N . ASN A 1 113 ? -5.455 -2.803 -2.883 1.00 97.00 113 ASN A N 1
ATOM 872 C CA . ASN A 1 113 ? -6.478 -3.725 -2.390 1.00 97.00 113 ASN A CA 1
ATOM 873 C C . ASN A 1 113 ? -5.916 -4.709 -1.356 1.00 97.00 113 ASN A C 1
ATOM 875 O O . ASN A 1 113 ? -6.606 -5.037 -0.394 1.00 97.00 113 ASN A O 1
ATOM 879 N N . ALA A 1 114 ? -4.672 -5.161 -1.524 1.00 97.62 114 ALA A N 1
ATOM 880 C CA . ALA A 1 114 ? -3.988 -5.990 -0.538 1.00 97.62 114 ALA A CA 1
ATOM 881 C C . ALA A 1 114 ? -3.789 -5.233 0.783 1.00 97.62 114 ALA A C 1
ATOM 883 O O . ALA A 1 114 ? -4.085 -5.784 1.840 1.00 97.62 114 ALA A O 1
ATOM 884 N N . TYR A 1 115 ? -3.381 -3.959 0.723 1.00 97.25 115 TYR A N 1
ATOM 885 C CA . TYR A 1 115 ? -3.302 -3.090 1.900 1.00 97.25 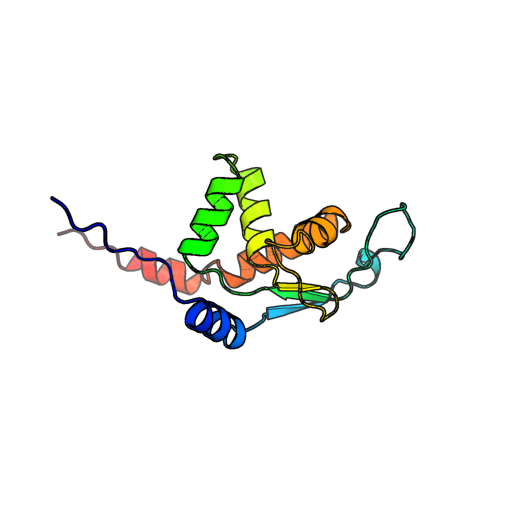115 TYR A CA 1
ATOM 886 C C . TYR A 1 115 ? -4.652 -3.013 2.626 1.00 97.25 115 TYR A C 1
ATOM 888 O O . TYR A 1 115 ? -4.718 -3.316 3.818 1.00 97.25 115 TYR A O 1
ATOM 896 N N . ARG A 1 116 ? -5.738 -2.710 1.901 1.00 95.50 116 ARG A N 1
ATOM 897 C CA . ARG A 1 116 ? -7.095 -2.672 2.472 1.00 95.50 116 ARG A CA 1
ATOM 898 C C . ARG A 1 116 ? -7.490 -4.004 3.098 1.00 95.50 116 ARG A C 1
ATOM 900 O O . ARG A 1 116 ? -7.962 -4.023 4.220 1.00 95.50 116 ARG A O 1
ATOM 907 N N . ARG A 1 117 ? -7.219 -5.132 2.433 1.00 95.31 117 ARG A N 1
ATOM 908 C CA . ARG A 1 117 ? -7.542 -6.470 2.956 1.00 95.31 117 ARG A CA 1
ATOM 909 C C . ARG A 1 117 ? -6.862 -6.787 4.294 1.00 95.31 117 ARG A C 1
ATOM 911 O O . ARG A 1 117 ? -7.408 -7.596 5.045 1.00 95.31 117 ARG A O 1
ATOM 918 N N . ILE A 1 118 ? -5.682 -6.218 4.541 1.00 94.50 118 ILE A N 1
ATOM 919 C CA . ILE A 1 118 ? -4.922 -6.388 5.787 1.00 94.50 118 ILE A CA 1
ATOM 920 C C . ILE A 1 118 ? -5.457 -5.464 6.890 1.00 94.50 118 ILE A C 1
ATOM 922 O O . ILE A 1 118 ? -5.525 -5.884 8.037 1.00 94.50 118 ILE A O 1
ATOM 926 N N . HIS A 1 119 ? -5.833 -4.227 6.551 1.00 93.81 119 HIS A N 1
ATOM 927 C CA . HIS A 1 119 ? -6.132 -3.183 7.543 1.00 93.81 119 HIS A CA 1
ATOM 928 C C . HIS A 1 119 ? -7.631 -2.966 7.794 1.00 93.81 119 HIS A C 1
ATOM 930 O O . HIS A 1 119 ? -8.006 -2.441 8.839 1.00 93.81 119 HIS A O 1
ATOM 936 N N . GLU A 1 120 ? -8.506 -3.341 6.859 1.00 93.06 120 GLU A N 1
ATOM 937 C CA . GLU A 1 120 ? -9.952 -3.236 7.042 1.00 93.06 120 GLU A CA 1
ATOM 938 C C . GLU A 1 120 ? -10.451 -4.374 7.946 1.00 93.06 120 GLU A C 1
ATOM 940 O O . GLU A 1 120 ? -10.205 -5.549 7.647 1.00 93.06 120 GLU A O 1
ATOM 945 N N . PRO A 1 121 ? -11.190 -4.057 9.027 1.00 92.69 121 PRO A N 1
ATOM 946 C CA . PRO A 1 121 ? -11.840 -5.073 9.841 1.00 92.69 121 PRO A CA 1
ATOM 947 C C . PRO A 1 121 ? -12.802 -5.917 9.005 1.00 92.69 121 PRO A C 1
ATOM 949 O O . PRO A 1 121 ? -13.455 -5.417 8.081 1.00 92.69 121 PRO A O 1
ATOM 952 N N . GLU A 1 122 ? -12.954 -7.195 9.355 1.00 93.19 122 GLU A N 1
ATOM 953 C CA . GLU A 1 122 ? -13.990 -8.002 8.722 1.00 93.19 122 GLU A CA 1
ATOM 954 C C . GLU A 1 122 ? -15.368 -7.421 9.052 1.00 93.19 122 GLU A C 1
ATOM 956 O O . GLU A 1 122 ? -15.614 -6.925 10.153 1.00 93.19 122 GLU A O 1
ATOM 961 N N . LYS A 1 123 ? -16.305 -7.526 8.103 1.00 92.56 123 LYS A N 1
ATOM 962 C CA . LYS A 1 123 ? -17.656 -6.973 8.262 1.00 92.56 123 LYS A CA 1
ATOM 963 C C . LYS A 1 123 ? -18.320 -7.404 9.577 1.00 92.56 123 LYS A C 1
ATOM 965 O O . LYS A 1 123 ? -18.933 -6.582 10.240 1.00 92.56 123 LYS A O 1
ATOM 970 N N . LYS A 1 124 ? -18.156 -8.671 9.973 1.00 95.38 124 LYS A N 1
ATOM 971 C CA . LYS A 1 124 ? -18.720 -9.212 11.219 1.00 95.38 124 LYS A CA 1
ATOM 972 C C . LYS A 1 124 ? -18.191 -8.489 12.469 1.00 95.38 124 LYS A C 1
ATOM 974 O O . LYS A 1 124 ? -18.948 -8.279 13.410 1.00 95.38 124 LYS A O 1
ATOM 979 N N . ASP A 1 125 ? -16.915 -8.105 12.463 1.00 96.31 125 ASP A N 1
ATOM 980 C CA . ASP A 1 125 ? -16.251 -7.454 13.592 1.00 96.31 125 ASP A CA 1
ATOM 981 C C . ASP A 1 125 ? -16.655 -5.978 13.645 1.00 96.31 125 ASP A C 1
ATOM 983 O O . ASP A 1 125 ? -16.932 -5.445 14.717 1.00 96.31 125 ASP A O 1
ATOM 987 N N . MET A 1 126 ? -16.786 -5.346 12.473 1.00 95.69 126 MET A N 1
ATOM 988 C CA . MET A 1 126 ? -17.344 -4.001 12.342 1.00 95.69 126 MET A CA 1
ATOM 989 C C . MET A 1 126 ? -18.792 -3.942 12.848 1.00 95.69 126 MET A C 1
ATOM 991 O O . MET A 1 126 ? -19.124 -3.084 13.663 1.00 95.69 126 MET A O 1
ATOM 995 N N . ASP A 1 127 ? -19.644 -4.872 12.410 1.00 96.44 127 ASP A N 1
ATOM 996 C CA . ASP A 1 127 ? -21.049 -4.944 12.820 1.00 96.44 127 ASP A CA 1
ATOM 997 C C . ASP A 1 127 ? -21.164 -5.175 14.340 1.00 96.44 127 ASP A C 1
ATOM 999 O O . ASP A 1 127 ? -21.968 -4.522 15.007 1.00 96.44 127 ASP A O 1
ATOM 1003 N N . ALA A 1 128 ? -20.322 -6.049 14.908 1.00 96.50 128 ALA A N 1
ATOM 1004 C CA . ALA A 1 128 ? -20.263 -6.287 16.350 1.00 96.50 128 ALA A CA 1
ATOM 1005 C C . ALA A 1 128 ? -19.826 -5.039 17.134 1.00 96.50 128 ALA A C 1
ATOM 1007 O O . ALA A 1 128 ? -20.434 -4.707 18.153 1.00 96.50 128 ALA A O 1
ATOM 1008 N N . PHE A 1 129 ? -18.804 -4.325 16.652 1.00 97.12 129 PHE A N 1
ATOM 1009 C CA . PHE A 1 129 ? -18.338 -3.087 17.273 1.00 97.12 129 PHE A CA 1
ATOM 1010 C C . PHE A 1 129 ? -19.415 -1.997 17.232 1.00 97.12 129 PHE A C 1
ATOM 1012 O O . PHE A 1 129 ? -19.757 -1.428 18.269 1.00 97.12 129 PHE A O 1
ATOM 1019 N N . LEU A 1 130 ? -20.008 -1.738 16.065 1.00 96.44 130 LEU A N 1
ATOM 1020 C CA . LEU A 1 130 ? -21.041 -0.709 15.907 1.00 96.44 130 LEU A CA 1
ATOM 1021 C C . LEU A 1 130 ? -22.322 -1.045 16.685 1.00 96.44 130 LEU A C 1
ATOM 1023 O O . LEU A 1 130 ? -22.962 -0.147 17.231 1.00 96.44 130 LEU A O 1
ATOM 1027 N N . GLY A 1 131 ? -22.672 -2.329 16.794 1.00 96.69 131 GLY A N 1
ATOM 1028 C CA . GLY A 1 131 ? -23.789 -2.801 17.613 1.00 96.69 131 GLY A CA 1
ATOM 1029 C C . GLY A 1 131 ? -23.580 -2.642 19.123 1.00 96.69 131 GLY A C 1
ATOM 1030 O O . GLY A 1 131 ? -24.554 -2.702 19.869 1.00 96.69 131 GLY A O 1
ATOM 1031 N N . SER A 1 132 ? -22.347 -2.405 19.587 1.00 95.88 132 SER A N 1
ATOM 1032 C CA . SER A 1 132 ? -22.046 -2.194 21.013 1.00 95.88 132 SER A CA 1
ATOM 1033 C C . SER A 1 132 ? -22.418 -0.798 21.539 1.00 95.88 132 SER A C 1
ATOM 1035 O O . SER A 1 132 ? -22.220 -0.509 22.721 1.00 95.88 132 SER A O 1
ATOM 1037 N N . VAL A 1 133 ? -22.962 0.076 20.681 1.00 94.56 133 VAL A N 1
ATOM 1038 C CA . VAL A 1 133 ? -23.372 1.435 21.050 1.00 94.56 133 VAL A CA 1
ATOM 1039 C C . VAL A 1 133 ? -24.391 1.430 22.197 1.00 94.56 133 VAL A C 1
ATOM 1041 O O . VAL A 1 133 ? -25.408 0.739 22.161 1.00 94.56 133 VAL A O 1
ATOM 1044 N N . SER A 1 134 ? -24.131 2.239 23.223 1.00 94.56 134 SER A N 1
ATOM 1045 C CA . SER A 1 134 ? -25.060 2.501 24.325 1.00 94.56 134 SER A CA 1
ATOM 1046 C C . SER A 1 134 ? -25.095 3.999 24.631 1.00 94.56 134 SER A C 1
ATOM 1048 O O . SER A 1 134 ? -24.124 4.711 24.378 1.00 94.56 134 SER A O 1
ATOM 1050 N N . VAL A 1 135 ? -26.238 4.487 25.120 1.00 89.31 135 VAL A N 1
ATOM 1051 C CA . VAL A 1 135 ? -26.441 5.890 25.510 1.00 89.31 135 VAL A CA 1
ATOM 1052 C C . VAL A 1 135 ? -26.572 5.933 27.028 1.00 89.31 135 VAL A C 1
ATOM 1054 O O . VAL A 1 135 ? -27.398 5.210 27.587 1.00 89.31 135 VAL A O 1
ATOM 1057 N N . SER A 1 136 ? -25.744 6.752 27.673 1.00 74.12 136 SER A N 1
ATOM 1058 C CA . SER A 1 136 ? -25.746 7.017 29.118 1.00 74.12 136 SER A CA 1
ATOM 1059 C C . SER A 1 136 ? -26.320 8.388 29.430 1.00 74.12 136 SER A C 1
ATOM 1061 O O . SER A 1 136 ? -25.894 9.335 28.728 1.00 74.12 136 SER A O 1
#

Solvent-accessible surface area (backbone atoms only — not comparable to full-atom values): 7884 Å² total;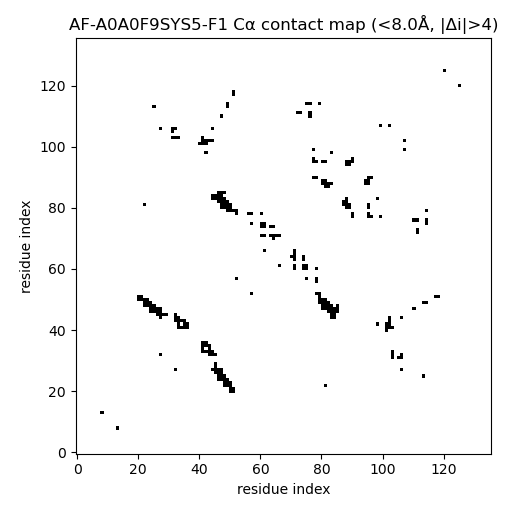 per-residue (Å²): 132,82,82,76,74,81,79,75,77,56,66,69,59,53,52,54,52,63,74,70,55,68,68,54,72,46,76,48,59,77,96,59,17,60,52,72,62,61,63,78,78,30,49,57,42,53,30,40,22,32,42,85,74,51,74,67,55,49,49,53,19,40,58,74,24,72,81,36,72,69,48,24,52,50,32,44,32,46,70,22,36,41,25,48,65,88,37,80,34,38,77,90,78,44,46,29,56,52,53,55,70,19,32,49,72,69,48,44,52,50,46,41,50,51,42,46,67,73,72,52,73,55,68,71,58,49,52,54,58,64,67,64,70,80,87,133

Sequence (136 aa):
MSDMIDMTPNEADVARREANRAVYTFKIPKHLQGETDNPPGRIRIETVGLVELTGGEEMAATKRAQNDLIAGQFELAKEALRQVNNKPVHSWDGSVDQAFNGADPRVRTLIMNAYRRIHEPEKKDMDAFLGSVSVS

pLDDT: mean 86.25, std 15.42, range [42.09, 98.12]

Radius of gyration: 17.93 Å; Cα contacts (8 Å, |Δi|>4): 147; chains: 1; bounding box: 44×39×54 Å

Mean predicted aligned error: 7.71 Å

Nearest PDB structures (foldseek):
  2ob9-assembly1_B  TM=5.456E-01  e=4.677E-02  Byrnievirus HK97
  2ob9-assembly1_A  TM=5.542E-01  e=8.756E-02  Byrnievirus HK97